Protein AF-A0A2S5M4Z9-F1 (afdb_monomer_lite)

Radius of gyration: 22.09 Å; chains: 1; bounding box: 87×25×29 Å

Foldseek 3Di:
DDDDPPPPPPPPPPPPDPPPPDFAQQQDKDQVDADDHPDDADPQKDKAWDADPVSMIGIDIDGPQQVAWDADDPVRTIFRHHPVVDSD

pLDDT: mean 75.09, std 16.83, range [39.81, 92.38]

Secondary structure (DSSP, 8-state):
-----------------------BPPSEEESSSSPPPSSPPPTTEEEEEEE-TTS-EEEEEEETT--EEEEETTTTEEEEEBTTTB--

Structure (mmCIF, N/CA/C/O backbone):
data_AF-A0A2S5M4Z9-F1
#
_entry.id   AF-A0A2S5M4Z9-F1
#
loop_
_atom_site.group_PDB
_atom_site.id
_atom_site.type_symbol
_atom_site.label_atom_id
_atom_site.label_alt_id
_atom_site.label_comp_id
_atom_site.label_asym_id
_atom_site.label_entity_id
_atom_site.label_seq_id
_atom_site.pdbx_PDB_ins_code
_atom_site.Cartn_x
_atom_site.Cartn_y
_atom_site.Cartn_z
_atom_site.occupancy
_atom_site.B_iso_or_equiv
_atom_site.auth_seq_id
_atom_site.auth_comp_id
_atom_site.auth_asym_id
_atom_site.auth_atom_id
_atom_site.pdbx_PDB_model_num
ATOM 1 N N . MET A 1 1 ? -71.839 4.916 -2.674 1.00 39.81 1 MET A N 1
ATOM 2 C CA . MET A 1 1 ? -71.034 3.678 -2.712 1.00 39.81 1 MET A CA 1
ATOM 3 C C . MET A 1 1 ? -69.767 3.971 -3.481 1.00 39.81 1 MET A C 1
ATOM 5 O O . MET A 1 1 ? -69.907 4.514 -4.560 1.00 39.81 1 MET A O 1
ATOM 9 N N . LEU A 1 2 ? -68.612 3.616 -2.903 1.00 41.53 2 LEU A N 1
ATOM 10 C CA . LEU A 1 2 ? -67.385 3.181 -3.587 1.00 41.53 2 LEU A CA 1
ATOM 11 C C . LEU A 1 2 ? -66.857 4.117 -4.710 1.00 41.53 2 LEU A C 1
ATOM 13 O O . LEU A 1 2 ? -67.498 4.326 -5.717 1.00 41.53 2 LEU A O 1
ATOM 17 N N . GLN A 1 3 ? -65.629 4.611 -4.717 1.00 45.59 3 GLN A N 1
ATOM 18 C CA . GLN A 1 3 ? -64.423 4.006 -4.192 1.00 45.59 3 GLN A CA 1
ATOM 19 C C . GLN A 1 3 ? -63.242 4.890 -4.605 1.00 45.59 3 GLN A C 1
ATOM 21 O O . GLN A 1 3 ? -63.182 5.365 -5.731 1.00 45.59 3 GLN A O 1
ATOM 26 N N . ARG A 1 4 ? -62.246 4.928 -3.719 1.00 49.75 4 ARG A N 1
ATOM 27 C CA . ARG A 1 4 ? -60.816 4.948 -4.062 1.00 49.75 4 ARG A CA 1
ATOM 28 C C . ARG A 1 4 ? -60.261 6.270 -4.590 1.00 49.75 4 ARG A C 1
ATOM 30 O O . ARG A 1 4 ? -59.865 6.411 -5.739 1.00 49.75 4 ARG A O 1
ATOM 37 N N . PHE A 1 5 ? -60.032 7.156 -3.623 1.00 52.69 5 PHE A N 1
ATOM 38 C CA . PHE A 1 5 ? -58.785 7.911 -3.526 1.00 52.69 5 PHE A CA 1
ATOM 39 C C . PHE A 1 5 ? -57.591 6.972 -3.764 1.00 52.69 5 PHE A C 1
ATOM 41 O O . PHE A 1 5 ? -57.203 6.208 -2.877 1.00 52.69 5 PHE A O 1
ATOM 48 N N . ALA A 1 6 ? -57.028 7.000 -4.969 1.00 52.78 6 ALA A N 1
ATOM 49 C CA . ALA A 1 6 ? -55.774 6.336 -5.280 1.00 52.78 6 ALA A CA 1
ATOM 50 C C . ALA A 1 6 ? -54.630 7.130 -4.631 1.00 52.78 6 ALA A C 1
ATOM 52 O O . ALA A 1 6 ? -54.010 7.993 -5.247 1.00 52.78 6 ALA A O 1
ATOM 53 N N . LYS A 1 7 ? -54.386 6.876 -3.340 1.00 46.25 7 LYS A N 1
ATOM 54 C CA . LYS A 1 7 ? -53.164 7.308 -2.661 1.00 46.25 7 LYS A CA 1
ATOM 55 C C . LYS A 1 7 ? -52.007 6.502 -3.244 1.00 46.25 7 LYS A C 1
ATOM 57 O O . LYS A 1 7 ? -51.800 5.348 -2.878 1.00 46.25 7 LYS A O 1
ATOM 62 N N . LEU A 1 8 ? -51.291 7.115 -4.179 1.00 51.25 8 LEU A N 1
ATOM 63 C CA . LEU A 1 8 ? -50.014 6.633 -4.681 1.00 51.25 8 LEU A CA 1
ATOM 64 C C . LEU A 1 8 ? -49.001 6.742 -3.527 1.00 51.25 8 LEU A C 1
ATOM 66 O O . LEU A 1 8 ? -48.491 7.818 -3.224 1.00 51.25 8 LEU A O 1
ATOM 70 N N . VAL A 1 9 ? -48.785 5.640 -2.810 1.00 59.69 9 VAL A N 1
ATOM 71 C CA . VAL A 1 9 ? -47.736 5.534 -1.791 1.00 59.69 9 VAL A CA 1
ATOM 72 C C . VAL A 1 9 ? -46.408 5.409 -2.535 1.00 59.69 9 VAL A C 1
ATOM 74 O O . VAL A 1 9 ? -46.062 4.333 -3.017 1.00 59.69 9 VAL A O 1
ATOM 77 N N . LEU A 1 10 ? -45.681 6.522 -2.668 1.00 54.34 10 LEU A N 1
ATOM 78 C CA . LEU A 1 10 ? -44.272 6.510 -3.058 1.00 54.34 10 LEU A CA 1
ATOM 79 C C . LEU A 1 10 ? -43.478 5.839 -1.927 1.00 54.34 10 LEU A C 1
ATOM 81 O O . LEU A 1 10 ? -4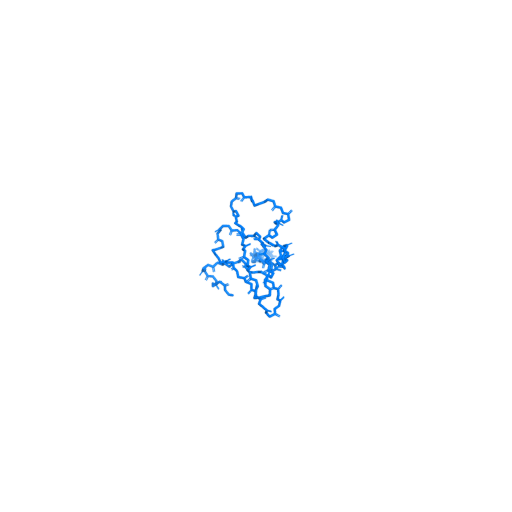3.143 6.467 -0.924 1.00 54.34 10 LEU A O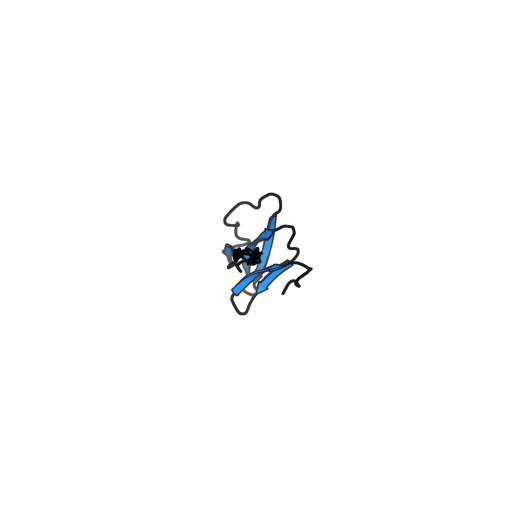 1
ATOM 85 N N . MET A 1 11 ? -43.201 4.543 -2.072 1.00 54.16 11 MET A N 1
ATOM 86 C CA . MET A 1 11 ? -42.156 3.869 -1.306 1.00 54.16 11 MET A CA 1
ATOM 87 C C . MET A 1 11 ? -40.804 4.411 -1.778 1.00 54.16 11 MET A C 1
ATOM 89 O O . MET A 1 11 ? -40.286 4.003 -2.815 1.00 54.16 11 MET A O 1
ATOM 93 N N . SER A 1 12 ? -40.240 5.349 -1.017 1.00 57.47 12 SER A N 1
ATOM 94 C CA . SER A 1 12 ? -38.846 5.764 -1.160 1.00 57.47 12 SER A CA 1
ATOM 95 C C . SER A 1 12 ? -37.941 4.586 -0.812 1.00 57.47 12 SER A C 1
ATOM 97 O O . SER A 1 12 ? -37.716 4.280 0.358 1.00 57.47 12 SER A O 1
ATOM 99 N N . ALA A 1 13 ? -37.443 3.904 -1.841 1.00 56.81 13 ALA A N 1
ATOM 100 C CA . ALA A 1 13 ? -36.383 2.922 -1.706 1.00 56.81 13 ALA A CA 1
ATOM 101 C C . ALA A 1 13 ? -35.130 3.623 -1.159 1.00 56.81 13 ALA A C 1
ATOM 103 O O . ALA A 1 13 ? -34.535 4.470 -1.826 1.00 56.81 13 ALA A O 1
ATOM 104 N N . MET A 1 14 ? -34.741 3.282 0.071 1.00 54.22 14 MET A N 1
ATOM 105 C CA . MET A 1 14 ? -33.420 3.606 0.603 1.00 54.22 14 MET A CA 1
ATOM 106 C C . MET A 1 14 ? -32.381 2.855 -0.232 1.00 54.22 14 MET A C 1
ATOM 108 O O . MET A 1 14 ? -32.126 1.671 -0.019 1.00 54.22 14 MET A O 1
ATOM 112 N N . LEU A 1 15 ? -31.798 3.546 -1.209 1.00 54.53 15 LEU A N 1
ATOM 113 C CA . LEU A 1 15 ? -30.583 3.107 -1.878 1.00 54.53 15 LEU A CA 1
ATOM 114 C C . LEU A 1 15 ? -29.437 3.234 -0.872 1.00 54.53 15 LEU A C 1
ATOM 116 O O . LEU A 1 15 ? -28.881 4.312 -0.669 1.00 54.53 15 LEU A O 1
ATOM 120 N N . ILE A 1 16 ? -29.105 2.124 -0.216 1.00 57.25 16 ILE A N 1
ATOM 121 C CA . ILE A 1 16 ? -27.839 1.969 0.495 1.00 57.25 16 ILE A CA 1
ATOM 122 C C . ILE A 1 16 ? -26.763 1.943 -0.592 1.00 57.25 16 ILE A C 1
ATOM 124 O O . ILE A 1 16 ? -26.542 0.919 -1.235 1.00 57.25 16 ILE A O 1
ATOM 128 N N . ALA A 1 17 ? -26.158 3.098 -0.864 1.00 49.47 17 ALA A N 1
ATOM 129 C CA . ALA A 1 17 ? -25.031 3.192 -1.776 1.00 49.47 17 ALA A CA 1
ATOM 130 C C . ALA A 1 17 ? -23.840 2.445 -1.147 1.00 49.47 17 ALA A C 1
ATOM 132 O O . ALA A 1 17 ? -23.419 2.817 -0.047 1.00 49.47 17 ALA A O 1
ATOM 133 N N . PRO A 1 18 ? -23.288 1.399 -1.790 1.00 47.88 18 PRO A N 1
ATOM 134 C CA . PRO A 1 18 ? -22.031 0.830 -1.342 1.00 47.88 18 PRO A CA 1
ATOM 135 C C . PRO A 1 18 ? -20.963 1.918 -1.463 1.00 47.88 18 PRO A C 1
ATOM 137 O O . PRO A 1 18 ? -20.759 2.498 -2.529 1.00 47.88 18 PRO A O 1
ATOM 140 N N . SER A 1 19 ? -20.319 2.231 -0.341 1.00 50.19 19 SER A N 1
ATOM 141 C CA . SER A 1 19 ? -19.154 3.102 -0.283 1.00 50.19 19 SER A CA 1
ATOM 142 C C . SER A 1 19 ? -18.061 2.495 -1.158 1.00 50.19 19 SER A C 1
ATOM 144 O O . SER A 1 19 ? -17.376 1.563 -0.740 1.00 50.19 19 SER A O 1
ATOM 146 N N . ALA A 1 20 ? -17.945 2.989 -2.389 1.00 42.91 20 ALA A N 1
ATOM 147 C CA . ALA A 1 20 ? -16.846 2.665 -3.275 1.00 42.91 20 ALA A CA 1
ATOM 148 C C . ALA A 1 20 ? -15.553 3.157 -2.614 1.00 42.91 20 ALA A C 1
ATOM 150 O O . ALA A 1 20 ? -15.292 4.359 -2.549 1.00 42.91 20 ALA A O 1
ATOM 151 N N . SER A 1 21 ? -14.765 2.225 -2.081 1.00 48.47 21 SER A N 1
ATOM 152 C CA . SER A 1 21 ? -13.373 2.475 -1.729 1.00 48.47 21 SER A CA 1
ATOM 153 C C . SER A 1 21 ? -12.634 2.731 -3.038 1.00 48.47 21 SER A C 1
ATOM 155 O O . SER A 1 21 ? -12.280 1.801 -3.760 1.00 48.47 21 SER A O 1
ATOM 157 N N . PHE A 1 22 ? -12.496 4.006 -3.398 1.00 43.09 22 PHE A N 1
ATOM 158 C CA . PHE A 1 22 ? -11.720 4.414 -4.558 1.00 43.09 22 PHE A CA 1
ATOM 159 C C . PHE A 1 22 ? -10.277 3.939 -4.377 1.00 43.09 22 PHE A C 1
ATOM 161 O O . PHE A 1 22 ? -9.604 4.302 -3.413 1.00 43.09 22 PHE A O 1
ATOM 168 N N . ALA A 1 23 ? -9.836 3.113 -5.321 1.00 49.72 23 ALA A N 1
ATOM 169 C CA . ALA A 1 23 ? -8.444 2.784 -5.557 1.00 49.72 23 ALA A CA 1
ATOM 170 C C . ALA A 1 23 ? -7.641 4.083 -5.711 1.00 49.72 23 ALA A C 1
ATOM 172 O O . ALA A 1 23 ? -7.818 4.813 -6.686 1.00 49.72 23 ALA A O 1
ATOM 173 N N . ALA A 1 24 ? -6.794 4.388 -4.732 1.00 58.34 24 ALA A N 1
ATOM 174 C CA . ALA A 1 24 ? -5.845 5.484 -4.836 1.00 58.34 24 ALA A CA 1
ATOM 175 C C . ALA A 1 24 ? -4.569 4.974 -5.515 1.00 58.34 24 ALA A C 1
ATOM 177 O O . ALA A 1 24 ? -4.156 3.831 -5.323 1.00 58.34 24 ALA A O 1
ATOM 178 N N . GLU A 1 25 ? -3.913 5.814 -6.305 1.00 60.06 25 GLU A N 1
ATOM 179 C CA . GLU A 1 25 ? -2.493 5.631 -6.594 1.00 60.06 25 GLU A CA 1
ATOM 180 C C . GLU A 1 25 ? -1.739 5.820 -5.265 1.00 60.06 25 GLU A C 1
ATOM 182 O O . GLU A 1 25 ? -2.155 6.627 -4.430 1.00 60.06 25 GLU A O 1
ATOM 187 N N . GLY A 1 26 ? -0.677 5.048 -5.007 1.00 64.50 26 GLY A N 1
ATOM 188 C CA . GLY A 1 26 ? 0.068 5.171 -3.747 1.00 64.50 26 GLY A CA 1
ATOM 189 C C . GLY A 1 26 ? 0.454 6.631 -3.478 1.00 64.50 26 GLY A C 1
ATOM 190 O O . GLY A 1 26 ? 1.062 7.265 -4.336 1.00 64.50 26 GLY A O 1
ATOM 191 N N . GLU A 1 27 ? 0.089 7.163 -2.305 1.00 79.44 27 GLU A N 1
ATOM 192 C CA . GLU A 1 27 ? 0.106 8.610 -2.016 1.00 79.44 27 GLU A CA 1
ATOM 193 C C . GLU A 1 27 ? 1.471 9.275 -2.241 1.00 79.44 27 GLU A C 1
ATOM 195 O O . GLU A 1 27 ? 1.551 10.466 -2.536 1.00 79.44 27 GLU A O 1
ATOM 200 N N . ALA A 1 28 ? 2.558 8.521 -2.064 1.00 83.31 28 ALA A N 1
ATOM 201 C CA . ALA A 1 28 ? 3.908 8.984 -2.351 1.00 83.31 28 ALA A CA 1
ATOM 202 C C . ALA A 1 28 ? 4.815 7.831 -2.803 1.00 83.31 28 ALA A C 1
ATOM 204 O O . ALA A 1 28 ? 4.688 6.708 -2.308 1.00 83.31 28 ALA A O 1
ATOM 205 N N . ARG A 1 29 ? 5.773 8.109 -3.703 1.00 86.81 29 ARG A N 1
ATOM 206 C CA . ARG A 1 29 ? 6.751 7.141 -4.239 1.00 86.81 29 ARG A CA 1
ATOM 207 C C . ARG A 1 29 ? 8.166 7.735 -4.260 1.00 86.81 29 ARG A C 1
ATOM 209 O O . ARG A 1 29 ? 8.332 8.903 -4.594 1.00 86.81 29 ARG A O 1
ATOM 216 N N . SER A 1 30 ? 9.190 6.964 -3.882 1.00 86.81 30 SER A N 1
ATOM 217 C CA . SER A 1 30 ? 10.587 7.435 -3.842 1.00 86.81 30 SER A CA 1
ATOM 218 C C . SER A 1 30 ? 11.615 6.307 -3.974 1.00 86.81 30 SER A C 1
ATOM 220 O O . SER A 1 30 ? 11.415 5.219 -3.444 1.00 86.81 30 SER A O 1
ATOM 222 N N . LYS A 1 31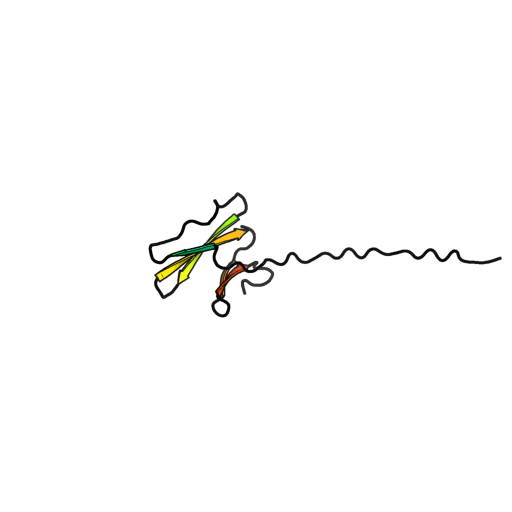 ? 12.755 6.586 -4.625 1.00 90.12 31 LYS A N 1
ATOM 223 C CA . LYS A 1 31 ? 13.952 5.713 -4.653 1.00 90.12 31 LYS A CA 1
ATOM 224 C C . LYS A 1 31 ? 14.922 5.965 -3.498 1.00 90.12 31 LYS A C 1
ATOM 226 O O . LYS A 1 31 ? 15.768 5.126 -3.218 1.00 90.12 31 LYS A O 1
ATOM 231 N N . ALA A 1 32 ? 14.818 7.117 -2.836 1.00 88.25 32 ALA A N 1
ATOM 232 C CA . ALA A 1 32 ? 15.764 7.535 -1.799 1.00 88.25 32 ALA A CA 1
ATOM 233 C C . ALA A 1 32 ? 15.475 6.907 -0.421 1.00 88.25 32 ALA A C 1
ATOM 235 O O . ALA A 1 32 ? 16.283 7.026 0.494 1.00 88.25 32 ALA A O 1
ATOM 236 N N . GLY A 1 33 ? 14.320 6.256 -0.253 1.00 90.50 33 GLY A N 1
ATOM 237 C CA . GLY A 1 33 ? 13.884 5.670 1.015 1.00 90.50 33 GLY A CA 1
ATOM 238 C C . GLY A 1 33 ? 12.364 5.629 1.123 1.00 90.50 33 GLY A C 1
ATOM 239 O O . GLY A 1 33 ? 11.671 5.863 0.135 1.00 90.50 33 GLY A O 1
ATOM 240 N N . TRP A 1 34 ? 11.846 5.330 2.316 1.00 91.69 34 TRP A N 1
ATOM 241 C CA . TRP A 1 34 ? 10.406 5.367 2.578 1.00 91.69 34 TRP A CA 1
ATOM 242 C C . TRP A 1 34 ? 9.889 6.809 2.506 1.00 91.69 34 TRP A C 1
ATOM 244 O O . TRP A 1 34 ? 10.296 7.623 3.340 1.00 91.69 34 TRP A O 1
ATOM 254 N N . PRO A 1 35 ? 9.006 7.146 1.548 1.00 90.75 35 PRO A N 1
ATOM 255 C CA . PRO A 1 35 ? 8.454 8.487 1.472 1.00 90.75 35 PRO A CA 1
ATOM 256 C C . PRO A 1 35 ? 7.546 8.774 2.673 1.00 90.75 35 PRO A C 1
ATOM 258 O O . PRO A 1 35 ? 6.967 7.868 3.279 1.00 90.75 35 PRO A O 1
ATOM 261 N N . LYS A 1 36 ? 7.424 10.057 3.022 1.00 88.56 36 LYS A N 1
ATOM 262 C CA . LYS A 1 36 ? 6.464 10.515 4.026 1.00 88.56 36 LYS A CA 1
ATOM 263 C C . LYS A 1 36 ? 5.072 10.577 3.378 1.00 88.56 36 LYS A C 1
ATOM 265 O O . LYS A 1 36 ? 4.980 11.109 2.273 1.00 88.56 36 LYS A O 1
ATOM 270 N N . PRO A 1 37 ? 4.014 10.054 4.025 1.00 86.62 37 PRO A N 1
ATOM 271 C CA . PRO A 1 37 ? 2.654 10.207 3.519 1.00 86.62 37 PRO A CA 1
ATOM 272 C C . PRO A 1 37 ? 2.265 11.687 3.447 1.00 86.62 37 PRO A C 1
ATOM 274 O O . PRO A 1 37 ? 2.802 12.522 4.184 1.00 86.62 37 PRO A O 1
ATOM 277 N N . SER A 1 38 ? 1.315 11.992 2.566 1.00 85.06 38 SER A N 1
ATOM 278 C CA . SER A 1 38 ? 0.821 13.355 2.316 1.00 85.06 38 SER A CA 1
ATOM 279 C C . SER A 1 38 ? 0.265 14.032 3.575 1.00 85.06 38 SER A C 1
ATOM 281 O O . SER A 1 38 ? 0.336 15.251 3.735 1.00 85.06 38 SER A O 1
ATOM 283 N N . ARG A 1 39 ? -0.235 13.221 4.508 1.00 87.75 39 ARG A N 1
ATOM 284 C CA . ARG A 1 39 ? -0.748 13.624 5.814 1.00 87.75 39 ARG A CA 1
ATOM 285 C C . ARG A 1 39 ? -0.281 12.660 6.897 1.00 87.75 39 ARG A C 1
ATOM 287 O O . ARG A 1 39 ? 0.105 11.525 6.628 1.00 87.75 39 ARG A O 1
ATOM 294 N N . SER A 1 40 ? -0.360 13.104 8.145 1.00 86.94 40 SER A N 1
ATOM 295 C CA . SER A 1 40 ? -0.167 12.216 9.290 1.00 86.94 40 SER A CA 1
ATOM 296 C C . SER A 1 40 ? -1.282 11.169 9.357 1.00 86.94 40 SER A C 1
ATOM 298 O O . SER A 1 40 ? -2.450 11.477 9.109 1.00 86.94 40 SER A O 1
ATOM 300 N N . VAL A 1 41 ? -0.906 9.946 9.729 1.00 88.38 41 VAL A N 1
ATOM 301 C CA . VAL A 1 41 ? -1.840 8.855 10.036 1.00 88.38 41 VAL A CA 1
ATOM 302 C C . VAL A 1 41 ? -2.636 9.233 11.282 1.00 88.38 41 VAL A C 1
ATOM 304 O O . VAL A 1 41 ? -2.047 9.640 12.287 1.00 88.38 41 VAL A O 1
ATOM 307 N N . GLN A 1 42 ? -3.957 9.122 11.211 1.00 90.62 42 GLN A N 1
ATOM 308 C CA . GLN A 1 42 ? -4.857 9.447 12.313 1.00 90.62 42 GLN A CA 1
ATOM 309 C C . GLN A 1 42 ? -5.211 8.208 13.148 1.00 90.62 42 GLN A C 1
ATOM 311 O O . GLN A 1 42 ? -4.848 7.073 12.831 1.00 90.62 42 GLN A O 1
ATOM 316 N N . SER A 1 43 ? -5.926 8.426 14.254 1.00 90.81 43 SER A N 1
ATOM 317 C CA . SER A 1 43 ? -6.492 7.326 15.039 1.00 90.81 43 SER A CA 1
ATOM 318 C C . SER A 1 43 ? -7.523 6.563 14.202 1.00 90.81 43 SER A C 1
ATOM 320 O O . SER A 1 43 ? -8.384 7.179 13.582 1.00 90.81 43 SER A O 1
ATOM 322 N N . GLY A 1 44 ? -7.433 5.231 14.184 1.00 88.50 44 GLY A N 1
ATOM 323 C CA . GLY A 1 44 ? -8.262 4.380 13.317 1.00 88.50 44 GLY A CA 1
ATOM 324 C C . GLY A 1 44 ? -7.668 4.132 11.928 1.00 88.50 44 GLY A C 1
ATOM 325 O O . GLY A 1 44 ? -8.276 3.447 11.115 1.00 88.50 44 GLY A O 1
ATOM 326 N N . GLU A 1 45 ? -6.459 4.622 11.657 1.00 90.75 45 GLU A N 1
ATOM 327 C CA . GLU A 1 45 ? -5.757 4.405 10.394 1.00 90.75 45 GLU A CA 1
ATOM 328 C C . GLU A 1 45 ? -4.428 3.674 10.601 1.00 90.75 45 GLU A C 1
ATOM 330 O O . GLU A 1 45 ? -3.896 3.565 11.710 1.00 90.75 45 GLU A O 1
ATOM 335 N N . LYS A 1 46 ? -3.870 3.170 9.505 1.00 89.62 46 LYS A N 1
ATOM 336 C CA . LYS A 1 46 ? -2.540 2.574 9.445 1.00 89.62 46 LYS A CA 1
ATOM 337 C C . LYS A 1 46 ? -1.820 3.008 8.176 1.00 89.62 46 LYS A C 1
ATOM 339 O O . LYS A 1 46 ? -2.438 3.276 7.150 1.00 89.62 46 LYS A O 1
ATOM 344 N N . LEU A 1 47 ? -0.493 3.027 8.244 1.00 90.62 47 LEU A N 1
ATOM 345 C CA . LEU A 1 47 ? 0.350 3.270 7.081 1.00 90.62 47 LEU A CA 1
ATOM 346 C C . LEU A 1 47 ? 0.708 1.944 6.415 1.00 90.62 47 LEU A C 1
ATOM 348 O O . LEU A 1 47 ? 1.399 1.116 7.009 1.00 90.62 47 LEU A O 1
ATOM 352 N N . CYS A 1 48 ? 0.288 1.776 5.172 1.00 90.81 48 CYS A N 1
ATOM 353 C CA . CYS A 1 48 ? 0.737 0.703 4.309 1.00 90.81 48 CYS A CA 1
ATOM 354 C C . CYS A 1 48 ? 2.017 1.109 3.576 1.00 90.81 48 CYS A C 1
ATOM 356 O O . CYS A 1 48 ? 2.261 2.282 3.284 1.00 90.81 48 CYS A O 1
ATOM 358 N N . ARG A 1 49 ? 2.869 0.118 3.323 1.00 91.50 49 ARG A N 1
ATOM 359 C CA . ARG A 1 49 ? 4.210 0.290 2.770 1.00 91.50 49 ARG A CA 1
ATOM 360 C C . ARG A 1 49 ? 4.466 -0.814 1.757 1.00 91.50 49 ARG A C 1
ATOM 362 O O . ARG A 1 49 ? 4.266 -1.981 2.079 1.00 91.50 49 ARG A O 1
ATOM 369 N N . TYR A 1 50 ? 4.959 -0.456 0.578 1.00 90.31 50 TYR A N 1
ATOM 370 C CA . TYR A 1 50 ? 5.360 -1.420 -0.441 1.00 90.31 50 TYR A CA 1
ATOM 371 C C . TYR A 1 50 ? 6.723 -1.063 -1.025 1.00 90.31 50 TYR A C 1
ATOM 373 O O . TYR A 1 50 ? 6.998 0.102 -1.322 1.00 90.31 50 TYR A O 1
ATOM 381 N N . LYS A 1 51 ? 7.580 -2.077 -1.166 1.00 91.88 51 LYS A N 1
ATOM 382 C CA . LYS A 1 51 ? 8.888 -1.969 -1.811 1.00 91.88 51 LYS A CA 1
ATOM 383 C C . LYS A 1 51 ? 8.822 -2.678 -3.157 1.00 91.88 51 LYS A C 1
ATOM 385 O O . LYS A 1 51 ? 8.624 -3.887 -3.214 1.00 91.88 51 LYS A O 1
ATOM 390 N N . PHE A 1 52 ? 9.036 -1.924 -4.221 1.00 90.56 52 PHE A N 1
ATOM 391 C CA . PHE A 1 52 ? 9.148 -2.447 -5.571 1.00 90.56 52 PHE A CA 1
ATOM 392 C C . PHE A 1 52 ? 10.505 -3.133 -5.785 1.00 90.56 52 PHE A C 1
ATOM 394 O O . PHE A 1 52 ? 11.511 -2.798 -5.151 1.00 90.56 52 PHE A O 1
ATOM 401 N N . SER A 1 53 ? 10.557 -4.059 -6.743 1.00 91.62 53 SER A N 1
ATOM 402 C CA . SER A 1 53 ? 11.792 -4.745 -7.154 1.00 91.62 53 SER A CA 1
ATOM 403 C C . SER A 1 53 ? 12.857 -3.795 -7.718 1.00 91.62 53 SER A C 1
ATOM 405 O O . SER A 1 53 ? 14.047 -4.079 -7.628 1.00 91.62 53 SER A O 1
ATOM 407 N N . ASN A 1 54 ? 12.452 -2.631 -8.234 1.00 90.94 54 ASN A N 1
ATOM 408 C CA . ASN A 1 54 ? 13.341 -1.573 -8.724 1.00 90.94 54 ASN A CA 1
ATOM 409 C C . ASN A 1 54 ? 13.904 -0.662 -7.606 1.00 90.94 54 ASN A C 1
ATOM 411 O O . ASN A 1 54 ? 14.461 0.396 -7.904 1.00 90.94 54 ASN A O 1
ATOM 415 N N . ASN A 1 55 ? 13.755 -1.061 -6.336 1.00 92.06 55 ASN A N 1
ATOM 416 C CA .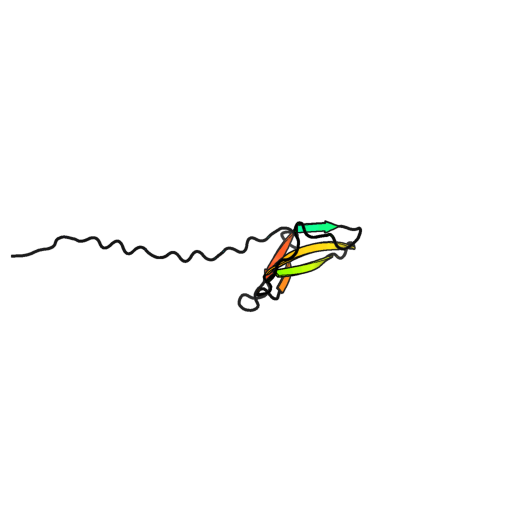 ASN A 1 55 ? 14.115 -0.306 -5.129 1.00 92.06 55 ASN A CA 1
ATOM 417 C C . ASN A 1 55 ? 13.318 0.986 -4.887 1.00 92.06 55 ASN A C 1
ATOM 419 O O . ASN A 1 55 ? 13.690 1.778 -4.021 1.00 92.06 55 ASN A O 1
ATOM 423 N N . GLU A 1 56 ? 12.209 1.203 -5.591 1.00 92.38 56 GLU A N 1
ATOM 424 C CA . GLU A 1 56 ? 11.260 2.240 -5.196 1.00 92.38 56 GLU A CA 1
ATOM 425 C C . GLU A 1 56 ? 10.451 1.800 -3.980 1.00 92.38 56 GLU A C 1
ATOM 427 O O . GLU A 1 56 ? 10.120 0.630 -3.795 1.00 92.38 56 GLU A O 1
ATOM 432 N N . HIS A 1 57 ? 10.088 2.774 -3.163 1.00 92.00 57 HIS A N 1
ATOM 433 C CA . HIS A 1 57 ? 9.202 2.612 -2.029 1.00 92.00 57 HIS A CA 1
ATOM 434 C C . HIS A 1 57 ? 7.966 3.469 -2.249 1.00 9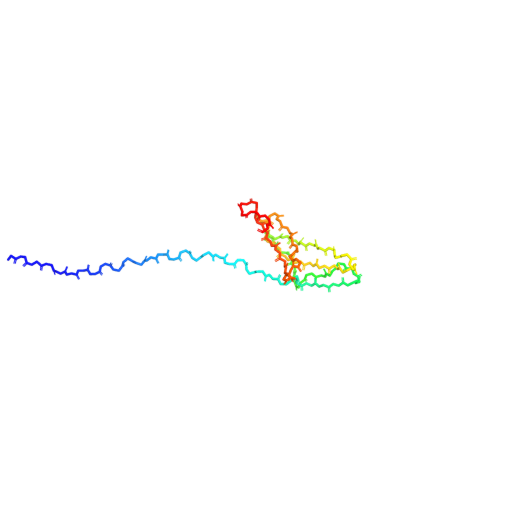2.00 57 HIS A C 1
ATOM 436 O O . HIS A 1 57 ? 8.083 4.620 -2.673 1.00 92.00 57 HIS A O 1
ATOM 442 N N . THR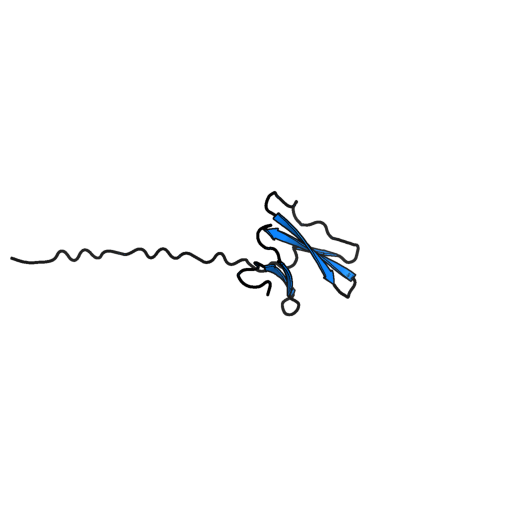 A 1 58 ? 6.795 2.939 -1.917 1.00 90.88 58 THR A N 1
ATOM 443 C CA . THR A 1 58 ? 5.554 3.711 -1.856 1.00 90.88 58 THR A CA 1
ATOM 444 C C . THR A 1 58 ? 4.835 3.491 -0.535 1.00 90.88 58 THR A C 1
ATOM 446 O O . THR A 1 58 ? 5.008 2.455 0.117 1.00 90.88 58 THR A O 1
ATOM 449 N N . VAL A 1 59 ? 4.071 4.497 -0.121 1.00 91.62 59 VAL A N 1
ATOM 450 C CA . VAL A 1 59 ? 3.247 4.459 1.085 1.00 91.62 59 VAL A CA 1
ATOM 451 C C . VAL A 1 59 ? 1.859 5.002 0.793 1.00 91.62 59 VAL A C 1
ATOM 453 O O . VAL A 1 59 ? 1.695 5.863 -0.069 1.00 91.62 59 VAL A O 1
ATOM 456 N N . TRP A 1 60 ? 0.876 4.507 1.532 1.00 90.19 60 TRP A N 1
ATOM 457 C CA . TRP A 1 60 ? -0.504 4.984 1.502 1.00 90.19 60 TRP A CA 1
ATOM 458 C C . TRP A 1 60 ? -1.172 4.709 2.845 1.00 90.19 60 TRP A C 1
ATOM 460 O O . TRP A 1 60 ? -0.711 3.853 3.607 1.00 90.19 60 TRP A O 1
ATOM 470 N N . VAL A 1 61 ? -2.233 5.442 3.163 1.00 89.69 61 VAL A N 1
ATOM 471 C CA . VAL A 1 61 ? -2.964 5.269 4.419 1.00 89.69 61 VAL A CA 1
ATOM 472 C C . VAL A 1 61 ? -4.220 4.436 4.180 1.00 89.69 61 VAL A C 1
ATOM 474 O O . VAL A 1 61 ? -5.019 4.744 3.303 1.00 89.69 61 VAL A O 1
ATOM 477 N N . CYS A 1 62 ? -4.406 3.391 4.985 1.00 88.44 62 CYS A N 1
ATOM 478 C CA . CYS A 1 62 ? -5.629 2.589 5.008 1.00 88.44 62 CYS A CA 1
ATOM 479 C C . CYS A 1 62 ? -6.314 2.704 6.363 1.00 88.44 62 CYS A C 1
ATOM 481 O O . CYS A 1 62 ? -5.688 3.053 7.370 1.00 88.44 62 CYS A O 1
ATOM 483 N N . LYS A 1 63 ? -7.590 2.331 6.408 1.00 88.69 63 LYS A N 1
ATOM 484 C CA . LYS A 1 63 ? -8.291 2.156 7.676 1.00 88.69 63 LYS A CA 1
ATOM 485 C C . LYS A 1 63 ? -7.708 0.971 8.441 1.00 88.69 63 LYS A C 1
ATOM 487 O O . LYS A 1 63 ? -7.214 0.004 7.858 1.00 88.69 63 LYS A O 1
ATOM 492 N N . LYS A 1 64 ? -7.732 1.038 9.769 1.00 88.50 64 LYS A N 1
ATOM 493 C CA . LYS A 1 64 ? -7.213 -0.040 10.619 1.00 88.50 64 LYS A CA 1
ATOM 494 C C . LYS A 1 64 ? -8.065 -1.307 10.495 1.00 88.50 64 LYS A C 1
ATOM 496 O O . LYS A 1 64 ? -7.537 -2.405 10.653 1.00 88.50 64 LYS A O 1
ATOM 501 N N . GLU A 1 65 ? -9.345 -1.149 10.170 1.00 84.75 65 GLU A N 1
ATOM 502 C CA . GLU A 1 65 ? -10.312 -2.224 9.933 1.00 84.75 65 GLU A CA 1
ATOM 503 C C . GLU A 1 65 ? -10.051 -2.992 8.626 1.00 84.75 65 GLU A C 1
ATOM 505 O O . GLU A 1 65 ? -10.590 -4.080 8.443 1.00 84.75 65 GLU A O 1
ATOM 510 N N . GLU A 1 66 ? -9.223 -2.452 7.727 1.00 87.50 66 GLU A N 1
ATOM 511 C CA . GLU A 1 66 ? -8.832 -3.078 6.462 1.00 87.50 66 GLU A CA 1
ATOM 512 C C . GLU A 1 66 ? -7.471 -3.764 6.644 1.00 87.50 66 GLU A C 1
ATOM 514 O O . GLU A 1 66 ? -6.438 -3.124 6.457 1.00 87.50 66 GLU A O 1
ATOM 519 N N . PRO A 1 67 ? -7.392 -5.044 7.055 1.00 80.38 67 PRO A N 1
ATOM 520 C CA . PRO A 1 67 ? -6.130 -5.714 7.372 1.00 80.38 67 PRO A CA 1
ATOM 521 C C . PRO A 1 67 ? -5.145 -5.797 6.199 1.00 80.38 67 PRO A C 1
ATOM 523 O O . PRO A 1 67 ? -3.939 -5.833 6.448 1.00 80.38 67 PRO A O 1
ATOM 526 N N . CYS A 1 68 ? -5.601 -5.740 4.949 1.00 84.81 68 CYS A N 1
ATOM 527 C CA . CYS A 1 68 ? -4.747 -5.973 3.787 1.00 84.81 68 CYS A CA 1
ATOM 528 C C . CYS A 1 68 ? -4.149 -4.669 3.231 1.00 84.81 68 CYS A C 1
ATOM 530 O O . CYS A 1 68 ? -4.839 -3.655 3.134 1.00 84.81 68 CYS A O 1
ATOM 532 N N . CYS A 1 69 ? -2.868 -4.714 2.859 1.00 88.06 69 CYS A N 1
ATOM 533 C CA . CYS A 1 69 ? -2.138 -3.643 2.179 1.00 88.06 69 CYS A CA 1
ATOM 534 C C . CYS A 1 69 ? -1.509 -4.239 0.914 1.00 88.06 69 CYS A C 1
ATOM 536 O O . CYS A 1 69 ? -0.441 -4.847 1.004 1.00 88.06 69 CYS A O 1
ATOM 538 N N . GLU A 1 70 ? -2.143 -4.080 -0.244 1.00 86.50 70 GLU A N 1
ATOM 539 C CA . GLU A 1 70 ? -1.656 -4.689 -1.486 1.00 86.50 70 GLU A CA 1
ATOM 540 C C . GLU A 1 70 ? -1.437 -3.657 -2.591 1.00 86.50 70 GLU A C 1
ATOM 542 O O . GLU A 1 70 ? -2.107 -2.629 -2.652 1.00 86.50 70 GLU A O 1
ATOM 547 N N . TRP A 1 71 ? -0.467 -3.933 -3.460 1.00 84.81 71 TRP A N 1
ATOM 548 C CA . TRP A 1 71 ? -0.236 -3.176 -4.685 1.00 84.81 71 TRP A CA 1
ATOM 549 C C . TRP A 1 71 ? -0.764 -3.984 -5.867 1.00 84.81 71 TRP A C 1
ATOM 551 O O . TRP A 1 71 ? -0.349 -5.126 -6.068 1.00 84.81 71 TRP A O 1
ATOM 561 N N . GLU A 1 72 ? -1.644 -3.389 -6.667 1.00 85.69 72 GLU A N 1
ATOM 562 C CA . GLU A 1 72 ? -2.137 -3.991 -7.898 1.00 85.69 72 GLU A CA 1
ATOM 563 C C . GLU A 1 72 ? -1.230 -3.572 -9.064 1.00 85.69 72 GLU A C 1
ATOM 565 O O . GLU A 1 72 ? -1.121 -2.395 -9.413 1.00 85.69 72 GLU A O 1
ATOM 570 N N . ALA A 1 73 ? -0.530 -4.546 -9.646 1.00 80.44 73 ALA A N 1
ATOM 571 C CA . ALA A 1 73 ? 0.516 -4.291 -10.629 1.00 80.44 73 ALA A CA 1
ATOM 572 C C . ALA A 1 73 ? -0.008 -3.988 -12.042 1.00 80.44 73 ALA A C 1
ATOM 574 O O . ALA A 1 73 ? 0.692 -3.313 -12.795 1.00 80.44 73 ALA A O 1
ATOM 575 N N . LEU A 1 74 ? -1.199 -4.466 -12.417 1.00 79.75 74 LEU A N 1
ATOM 576 C CA . LEU A 1 74 ? -1.734 -4.302 -13.773 1.00 79.75 74 LEU A CA 1
ATOM 577 C C . LEU A 1 74 ? -2.168 -2.860 -14.055 1.00 79.75 74 LEU A C 1
ATOM 579 O O . LEU A 1 74 ? -1.946 -2.340 -15.144 1.00 79.75 74 LEU A O 1
ATOM 583 N N . ASN A 1 75 ? -2.756 -2.206 -13.063 1.00 75.88 75 ASN A N 1
ATOM 584 C CA . ASN A 1 75 ? -3.339 -0.872 -13.146 1.00 75.88 75 ASN A CA 1
ATOM 585 C C . ASN A 1 75 ? -2.628 0.126 -12.218 1.00 75.88 75 ASN A C 1
ATOM 587 O O . ASN A 1 75 ? -3.038 1.278 -12.141 1.00 75.88 75 ASN A O 1
ATOM 591 N N . ASN A 1 76 ? -1.557 -0.297 -11.537 1.00 78.56 76 ASN A N 1
ATOM 592 C CA . ASN A 1 76 ? -0.680 0.544 -10.720 1.00 78.56 76 ASN A CA 1
ATOM 593 C C . ASN A 1 76 ? -1.386 1.320 -9.591 1.00 78.56 76 ASN A C 1
ATOM 595 O O . ASN A 1 76 ? -1.081 2.490 -9.360 1.00 78.56 76 ASN A O 1
ATOM 599 N N . TYR A 1 77 ? -2.297 0.674 -8.859 1.00 77.62 77 TYR A N 1
ATOM 600 C CA . TYR A 1 77 ? -2.997 1.294 -7.727 1.00 77.62 77 TYR A CA 1
ATOM 601 C C . TYR A 1 77 ? -2.821 0.513 -6.424 1.00 77.62 77 TYR A C 1
ATOM 603 O O . TYR A 1 77 ? -2.452 -0.664 -6.416 1.00 77.62 77 TYR A O 1
ATOM 611 N N . VAL A 1 78 ? -3.091 1.177 -5.299 1.00 81.88 78 VAL A N 1
ATOM 612 C CA . VAL A 1 78 ? -3.042 0.573 -3.966 1.00 81.88 78 VAL A CA 1
ATOM 613 C C . VAL A 1 78 ? -4.411 0.057 -3.535 1.00 81.88 78 VAL A C 1
ATOM 615 O O . VAL A 1 78 ? -5.442 0.690 -3.761 1.00 81.88 78 VAL A O 1
ATOM 618 N N . LYS A 1 79 ? -4.419 -1.094 -2.866 1.00 80.25 79 LYS A N 1
ATOM 619 C CA . LYS A 1 79 ? -5.604 -1.716 -2.280 1.00 80.25 79 LYS A CA 1
ATOM 620 C C . LYS A 1 79 ? -5.505 -1.713 -0.762 1.00 80.25 79 LYS A C 1
ATOM 622 O O . LYS A 1 79 ? -4.539 -2.217 -0.181 1.00 80.25 79 LYS A O 1
ATOM 627 N N . CYS A 1 80 ? -6.546 -1.179 -0.137 1.00 86.06 80 CYS A N 1
ATOM 628 C CA . CYS A 1 80 ? -6.859 -1.410 1.263 1.00 86.06 80 CYS A CA 1
ATOM 629 C C . CYS A 1 80 ? -7.981 -2.451 1.312 1.00 86.06 80 CYS A C 1
ATOM 631 O O . CYS A 1 80 ? -9.099 -2.177 0.882 1.00 86.06 80 CYS A O 1
ATOM 633 N N . GLY A 1 81 ? -7.659 -3.673 1.731 1.00 76.94 81 GLY A N 1
ATOM 634 C CA . GLY A 1 81 ? -8.575 -4.813 1.631 1.00 76.94 81 GLY A CA 1
ATOM 635 C C . GLY A 1 81 ? -9.122 -5.263 2.982 1.00 76.94 81 GLY A C 1
ATOM 636 O O . GLY A 1 81 ? -8.450 -5.145 4.011 1.00 76.94 81 GLY A O 1
ATOM 637 N N . SER A 1 82 ? -10.327 -5.834 2.966 1.00 74.94 82 SER A N 1
ATOM 638 C CA . SER A 1 82 ? -10.922 -6.534 4.106 1.00 74.94 82 SER A CA 1
ATOM 639 C C . SER A 1 82 ? -10.772 -8.047 3.957 1.00 74.94 82 SER A C 1
ATOM 641 O O . SER A 1 82 ? -10.845 -8.585 2.856 1.00 74.94 82 SER A O 1
ATOM 643 N N . THR A 1 83 ? -10.646 -8.766 5.073 1.00 70.12 83 THR A N 1
ATOM 644 C CA . THR A 1 83 ? -10.701 -10.237 5.074 1.00 70.12 83 THR A CA 1
ATOM 645 C C . THR A 1 83 ? -12.059 -10.781 4.630 1.00 70.12 83 THR A C 1
ATOM 647 O O . THR A 1 83 ? -12.135 -11.939 4.236 1.00 70.12 83 THR A O 1
ATOM 650 N N . ILE A 1 84 ? -13.121 -9.967 4.669 1.00 70.38 84 ILE A N 1
ATOM 651 C CA . ILE A 1 84 ? -14.483 -10.375 4.292 1.00 70.38 84 ILE A CA 1
ATOM 652 C C . ILE A 1 84 ? -14.627 -10.497 2.769 1.00 70.38 84 ILE A C 1
ATOM 654 O O . ILE A 1 84 ? -15.218 -11.454 2.281 1.00 70.38 84 ILE A O 1
ATOM 658 N N . THR A 1 85 ? -14.090 -9.535 2.015 1.00 66.88 85 THR A N 1
ATOM 659 C CA . THR A 1 85 ? -14.172 -9.494 0.543 1.00 66.88 85 THR A CA 1
ATOM 660 C C . THR A 1 85 ? -12.973 -10.144 -0.142 1.00 66.88 85 THR A C 1
ATOM 662 O O . THR A 1 85 ? -12.954 -10.246 -1.362 1.00 66.88 85 THR A O 1
ATOM 665 N N . GLY A 1 86 ? -11.989 -10.598 0.637 1.00 64.56 86 GLY A N 1
ATOM 666 C CA . GLY A 1 86 ? -10.672 -10.965 0.137 1.00 64.56 86 GLY A CA 1
ATOM 667 C C . GLY A 1 86 ? -9.767 -9.738 0.034 1.00 64.56 86 GLY A C 1
ATOM 668 O O . GLY A 1 86 ? -10.217 -8.613 -0.185 1.00 64.56 86 GLY A O 1
ATOM 669 N N . CYS A 1 87 ? -8.467 -9.960 0.215 1.00 66.75 87 CYS A N 1
ATOM 670 C CA . CYS A 1 87 ? -7.455 -8.915 0.069 1.00 66.75 87 CYS A CA 1
ATOM 671 C C . CYS A 1 87 ? -7.194 -8.511 -1.401 1.00 66.75 87 CYS A C 1
ATOM 673 O O . CYS A 1 87 ? -6.361 -7.638 -1.639 1.00 66.75 87 CYS A O 1
ATOM 675 N N . LEU A 1 88 ? -7.918 -9.124 -2.353 1.00 57.94 88 LEU A N 1
ATOM 676 C CA . LEU A 1 88 ? -7.717 -9.069 -3.803 1.00 57.94 88 LEU A CA 1
ATOM 677 C C . LEU A 1 88 ? -8.894 -8.418 -4.526 1.00 57.94 88 LEU A C 1
ATOM 679 O O . LEU A 1 88 ? -10.045 -8.827 -4.279 1.00 57.94 88 LEU A O 1
#

Sequence (88 aa):
MLQRFAKLVLMSAMLIAPSASFAAEGEARSKAGWPKPSRSVQSGEKLCRYKFSNNEHTVWVCKKEEPCCEWEALNNYVKCGSTITGCL